Protein AF-A0A8T1W8C4-F1 (afdb_monomer_lite)

Organism: NCBI:txid109152

Structure (mmCIF, N/CA/C/O backbone):
data_AF-A0A8T1W8C4-F1
#
_entry.id   AF-A0A8T1W8C4-F1
#
loop_
_atom_site.group_PDB
_atom_site.id
_atom_site.type_symbol
_atom_site.label_atom_id
_atom_site.label_alt_id
_atom_site.label_comp_id
_atom_site.label_asym_id
_atom_site.label_entity_id
_atom_site.label_seq_id
_atom_site.pdbx_PDB_ins_code
_atom_site.Cartn_x
_atom_site.Cartn_y
_atom_site.Cartn_z
_atom_site.occupancy
_atom_site.B_iso_or_equiv
_atom_site.auth_seq_id
_atom_site.auth_comp_id
_atom_site.auth_asym_id
_atom_site.auth_atom_id
_atom_site.pdbx_PDB_model_num
ATOM 1 N N . MET A 1 1 ? -43.435 -7.271 -62.272 1.00 39.09 1 MET A N 1
ATOM 2 C CA . MET A 1 1 ? -43.249 -7.387 -63.739 1.00 39.09 1 MET A CA 1
ATOM 3 C C . MET A 1 1 ? -41.800 -7.039 -64.073 1.00 39.09 1 MET A C 1
ATOM 5 O O . MET A 1 1 ? -41.367 -6.035 -63.537 1.00 39.09 1 MET A O 1
ATOM 9 N N . LYS A 1 2 ? -41.120 -7.829 -64.932 1.00 37.88 2 LYS A N 1
ATOM 10 C CA . LYS A 1 2 ? -39.912 -7.514 -65.755 1.00 37.88 2 LYS A CA 1
ATOM 11 C C . LYS A 1 2 ? -38.722 -6.827 -65.026 1.00 37.88 2 LYS A C 1
ATOM 13 O O . LYS A 1 2 ? -38.853 -5.664 -64.684 1.00 37.88 2 LYS A O 1
ATOM 18 N N . THR A 1 3 ? -37.547 -7.394 -64.702 1.00 39.78 3 THR A N 1
ATOM 19 C CA . THR A 1 3 ? -36.587 -8.371 -65.307 1.00 39.78 3 THR A CA 1
ATOM 20 C C . THR A 1 3 ? -35.906 -7.973 -66.632 1.00 39.78 3 THR A C 1
ATOM 22 O O . THR A 1 3 ? -36.513 -8.177 -67.678 1.00 39.78 3 THR A O 1
ATOM 25 N N . VAL A 1 4 ? -34.635 -7.526 -66.554 1.00 41.47 4 VAL A N 1
ATOM 26 C CA . VAL A 1 4 ? -33.452 -7.732 -67.452 1.00 41.47 4 VAL A CA 1
ATOM 27 C C . VAL A 1 4 ? -32.207 -7.362 -66.600 1.00 41.47 4 VAL A C 1
ATOM 29 O O . VAL A 1 4 ? -32.253 -6.307 -65.978 1.00 41.47 4 VAL A O 1
ATOM 32 N N . THR A 1 5 ? -31.087 -8.086 -66.416 1.00 43.69 5 THR A N 1
ATOM 33 C CA . THR A 1 5 ? -30.617 -9.453 -66.777 1.00 43.69 5 THR A CA 1
ATOM 34 C C . THR A 1 5 ? -29.722 -9.623 -68.031 1.00 43.69 5 THR A C 1
ATOM 36 O O . THR A 1 5 ? -30.199 -10.128 -69.039 1.00 43.69 5 THR A O 1
ATOM 39 N N . THR A 1 6 ? -28.412 -9.318 -67.901 1.00 38.88 6 THR A N 1
ATOM 40 C CA . THR A 1 6 ? -27.290 -9.642 -68.838 1.00 38.88 6 THR A CA 1
ATOM 41 C C . THR A 1 6 ? -25.978 -9.755 -68.017 1.00 38.88 6 THR A C 1
ATOM 43 O O . THR A 1 6 ? -25.525 -8.746 -67.490 1.00 38.88 6 THR A O 1
ATOM 46 N N . THR A 1 7 ? -25.491 -10.938 -67.590 1.00 37.97 7 THR A N 1
ATOM 47 C CA . THR A 1 7 ? -24.549 -11.883 -68.273 1.00 37.97 7 THR A CA 1
ATOM 48 C C . THR A 1 7 ? -23.194 -11.248 -68.648 1.00 37.97 7 THR A C 1
ATOM 50 O O . THR A 1 7 ? -23.174 -10.413 -69.540 1.00 37.97 7 THR A O 1
ATOM 53 N N . GLY A 1 8 ? -22.060 -11.532 -67.977 1.00 41.59 8 GLY A N 1
ATOM 54 C CA . GLY A 1 8 ? -21.223 -12.764 -68.073 1.00 41.59 8 GLY A CA 1
ATOM 55 C C . GLY A 1 8 ? -19.995 -12.504 -68.994 1.00 41.59 8 GLY A C 1
ATOM 56 O O . GLY A 1 8 ? -20.096 -11.536 -69.742 1.00 41.59 8 GLY A O 1
ATOM 57 N N . PRO A 1 9 ? -18.860 -13.265 -69.021 1.00 47.69 9 PRO A N 1
ATOM 58 C CA . PRO A 1 9 ? -18.420 -14.503 -68.326 1.00 47.69 9 PRO A CA 1
ATOM 59 C C . PRO A 1 9 ? -17.299 -14.246 -67.268 1.00 47.69 9 PRO A C 1
ATOM 61 O O . PRO A 1 9 ? -16.742 -13.159 -67.212 1.00 47.69 9 PRO A O 1
ATOM 64 N N . ARG A 1 10 ? -16.982 -15.100 -66.278 1.00 34.94 10 ARG A N 1
ATOM 65 C CA . ARG A 1 10 ? -16.466 -16.500 -66.225 1.00 34.94 10 ARG A CA 1
ATOM 66 C C . ARG A 1 10 ? -14.985 -16.704 -66.642 1.00 34.94 10 ARG A C 1
ATOM 68 O O . ARG A 1 10 ? -14.697 -16.964 -67.798 1.00 34.94 10 ARG A O 1
ATOM 75 N N . ALA A 1 11 ? -14.120 -16.697 -65.619 1.00 44.97 11 ALA A N 1
ATOM 76 C CA . ALA A 1 11 ? -12.933 -17.535 -65.346 1.00 44.97 11 ALA A CA 1
ATOM 77 C C . ALA A 1 11 ? -12.045 -18.108 -66.477 1.00 44.97 11 ALA A C 1
ATOM 79 O O . ALA A 1 11 ? -12.503 -18.959 -67.230 1.00 44.97 11 ALA A O 1
ATOM 80 N N . THR A 1 12 ? -10.724 -17.879 -66.357 1.00 41.56 12 THR A N 1
ATOM 81 C CA . THR A 1 12 ? -9.658 -18.893 -66.566 1.00 41.56 12 THR A CA 1
ATOM 82 C C . THR A 1 12 ? -8.358 -18.510 -65.839 1.00 41.56 12 THR A C 1
ATOM 84 O O . THR A 1 12 ? -7.730 -17.515 -66.187 1.00 41.56 12 THR A O 1
ATOM 87 N N . VAL A 1 13 ? -7.900 -19.349 -64.902 1.00 48.25 13 VAL A N 1
ATOM 88 C CA . VAL A 1 13 ? -6.454 -19.580 -64.677 1.00 48.25 13 VAL A CA 1
ATOM 89 C C . VAL A 1 13 ? -6.001 -20.513 -65.810 1.00 48.25 13 VAL A C 1
ATOM 91 O O . VAL A 1 13 ? -6.792 -21.402 -66.142 1.00 48.25 13 VAL A O 1
ATOM 94 N N . PRO A 1 14 ? -4.813 -20.350 -66.432 1.00 41.69 14 PRO A N 1
ATOM 95 C CA . PRO A 1 14 ? -3.804 -21.412 -66.252 1.00 41.69 14 PRO A CA 1
ATOM 96 C C . PRO A 1 14 ? -2.310 -21.016 -66.471 1.00 41.69 14 PRO A C 1
ATOM 98 O O . PRO A 1 14 ? -1.980 -19.996 -67.059 1.00 41.69 14 PRO A O 1
ATOM 101 N N . VAL A 1 15 ? -1.426 -21.944 -66.068 1.00 38.50 15 VAL A N 1
ATOM 102 C CA . VAL A 1 15 ? -0.005 -22.165 -66.461 1.00 38.50 15 VAL A CA 1
ATOM 103 C C . VAL A 1 15 ? 1.103 -21.161 -66.050 1.00 38.50 15 VAL A C 1
ATOM 105 O O . VAL A 1 15 ? 1.373 -20.160 -66.700 1.00 38.50 15 VAL A O 1
ATOM 108 N N . LYS A 1 16 ? 1.859 -21.569 -65.017 1.00 42.25 16 LYS A N 1
ATOM 109 C CA . LYS A 1 16 ? 3.340 -21.706 -64.978 1.00 42.25 16 LYS A CA 1
ATOM 110 C C . LYS A 1 16 ? 4.172 -21.067 -66.124 1.00 42.25 16 LYS A C 1
ATOM 112 O O . LYS A 1 16 ? 4.100 -21.539 -67.255 1.00 42.25 16 LYS A O 1
ATOM 117 N N . PRO A 1 17 ? 5.174 -20.238 -65.790 1.00 42.47 17 PRO A N 1
ATOM 118 C CA . PRO A 1 17 ? 6.473 -20.247 -66.458 1.00 42.47 17 PRO A CA 1
ATOM 119 C C . PRO A 1 17 ? 7.356 -21.356 -65.861 1.00 42.47 17 PRO A C 1
ATOM 121 O O . PRO A 1 17 ? 7.348 -21.598 -64.651 1.00 42.47 17 PRO A O 1
ATOM 124 N N . GLU A 1 18 ? 8.129 -22.039 -66.698 1.00 37.16 18 GLU A N 1
ATOM 125 C CA . GLU A 1 18 ? 9.066 -23.077 -66.264 1.00 37.16 18 GLU A CA 1
ATOM 126 C C . GLU A 1 18 ? 10.204 -22.498 -65.407 1.00 37.16 18 GLU A C 1
ATOM 128 O O . GLU A 1 18 ? 10.956 -21.629 -65.850 1.00 37.16 18 GLU A O 1
ATOM 133 N N . ARG A 1 19 ? 10.416 -23.053 -64.204 1.00 36.81 19 ARG A N 1
ATOM 134 C CA . ARG A 1 19 ? 11.734 -22.975 -63.559 1.00 36.81 19 ARG A CA 1
ATOM 135 C C . ARG A 1 19 ? 12.698 -23.819 -64.388 1.00 36.81 19 ARG A C 1
ATOM 137 O O . ARG A 1 19 ? 12.720 -25.040 -64.234 1.00 36.81 19 ARG A O 1
ATOM 144 N N . LYS A 1 20 ? 13.510 -23.178 -65.231 1.00 37.38 20 LYS A N 1
ATOM 145 C CA . LYS A 1 20 ? 14.725 -23.819 -65.742 1.00 37.38 20 LYS A CA 1
ATOM 146 C C . LYS A 1 20 ? 15.621 -24.141 -64.550 1.00 37.38 20 LYS A C 1
ATOM 148 O O . LYS A 1 20 ? 15.940 -23.259 -63.755 1.00 37.38 20 LYS A O 1
ATOM 153 N N . ALA A 1 21 ? 15.975 -25.412 -64.411 1.00 40.94 21 ALA A N 1
ATOM 154 C CA . ALA A 1 21 ? 16.918 -25.854 -63.403 1.00 40.94 21 ALA A CA 1
ATOM 155 C C . ALA A 1 21 ? 18.337 -25.478 -63.849 1.00 40.94 21 ALA A C 1
ATOM 157 O O . ALA A 1 21 ? 18.945 -26.193 -64.641 1.00 40.94 21 ALA A O 1
ATOM 158 N N . SER A 1 22 ? 18.857 -24.373 -63.320 1.00 34.03 22 SER A N 1
ATOM 159 C CA . SER A 1 22 ? 20.300 -24.222 -63.145 1.00 34.03 22 SER A CA 1
ATOM 160 C C . SER A 1 22 ? 20.645 -24.836 -61.795 1.00 34.03 22 SER A C 1
ATOM 162 O O . SER A 1 22 ? 20.350 -24.255 -60.752 1.00 34.03 22 SER A O 1
ATOM 164 N N . VAL A 1 23 ? 21.211 -26.043 -61.815 1.00 43.53 23 VAL A N 1
ATOM 165 C CA . VAL A 1 23 ? 21.932 -26.581 -60.659 1.00 43.53 23 VAL A CA 1
ATOM 166 C C . VAL A 1 23 ? 23.290 -25.891 -60.655 1.00 43.53 23 VAL A C 1
ATOM 168 O O . VAL A 1 23 ? 24.222 -26.349 -61.309 1.00 43.53 23 VAL A O 1
ATOM 171 N N . GLU A 1 24 ? 23.371 -24.759 -59.962 1.00 37.94 24 GLU A N 1
ATOM 172 C CA . GLU A 1 24 ? 24.642 -24.235 -59.470 1.00 37.94 24 GLU A CA 1
ATOM 173 C C . GLU A 1 24 ? 24.771 -24.614 -57.995 1.00 37.94 24 GLU A C 1
ATOM 175 O O . GLU A 1 24 ? 23.845 -24.441 -57.198 1.00 37.94 24 GLU A O 1
ATOM 180 N N . ASP A 1 25 ? 25.907 -25.227 -57.681 1.00 48.66 25 ASP A N 1
ATOM 181 C CA . ASP A 1 25 ? 26.258 -25.762 -56.372 1.00 48.66 25 ASP A CA 1
ATOM 182 C C . ASP A 1 25 ? 26.580 -24.594 -55.428 1.00 48.66 25 ASP A C 1
ATOM 184 O O . ASP A 1 25 ? 27.676 -24.038 -55.475 1.00 48.66 25 ASP A O 1
ATOM 188 N N . ASP A 1 26 ? 25.608 -24.173 -54.611 1.00 38.91 26 ASP A N 1
ATOM 189 C CA . ASP A 1 26 ? 25.823 -23.148 -53.584 1.00 38.91 26 ASP A CA 1
ATOM 190 C C . ASP A 1 26 ? 26.098 -23.806 -52.212 1.00 38.91 26 ASP A C 1
ATOM 192 O O . ASP A 1 26 ? 25.191 -24.379 -51.592 1.00 38.91 26 ASP A O 1
ATOM 196 N N . PRO A 1 27 ? 27.341 -23.738 -51.694 1.00 46.81 27 PRO A N 1
ATOM 197 C CA . PRO A 1 27 ? 27.734 -24.428 -50.470 1.00 46.81 27 PRO A CA 1
ATOM 198 C C . PRO A 1 27 ? 27.332 -23.699 -49.169 1.00 46.81 27 PRO A C 1
ATOM 200 O O . PRO A 1 27 ? 27.886 -24.004 -48.108 1.00 46.81 27 PRO A O 1
ATOM 203 N N . GLN A 1 28 ? 26.379 -22.754 -49.179 1.00 45.94 28 GLN A N 1
ATOM 204 C CA . GLN A 1 28 ? 26.008 -21.982 -47.978 1.00 45.94 28 GLN A CA 1
ATOM 205 C C . GLN A 1 28 ? 25.015 -22.667 -47.016 1.00 45.94 28 GLN A C 1
ATOM 207 O O . GLN A 1 28 ? 24.725 -22.129 -45.943 1.00 45.94 28 GLN A O 1
ATOM 212 N N . VAL A 1 29 ? 24.566 -23.901 -47.278 1.00 44.75 29 VAL A N 1
ATOM 213 C CA . VAL A 1 29 ? 23.659 -24.662 -46.378 1.00 44.75 29 VAL A CA 1
ATOM 214 C C . VAL A 1 29 ? 24.382 -25.247 -45.138 1.00 44.75 29 VAL A C 1
ATOM 216 O O . VAL A 1 29 ? 24.101 -26.359 -44.690 1.00 44.75 29 VAL A O 1
ATOM 219 N N . ARG A 1 30 ? 25.348 -24.518 -44.557 1.00 47.44 30 ARG A N 1
ATOM 220 C CA . ARG A 1 30 ? 26.157 -24.970 -43.403 1.00 47.44 30 ARG A CA 1
ATOM 221 C C . ARG A 1 30 ? 26.331 -23.976 -42.244 1.00 47.44 30 ARG A C 1
ATOM 223 O O . ARG A 1 30 ? 27.065 -24.302 -41.315 1.00 47.44 30 ARG A O 1
ATOM 230 N N . GLN A 1 31 ? 25.645 -22.825 -42.220 1.00 47.34 31 GLN A N 1
ATOM 231 C CA . GLN A 1 31 ? 25.783 -21.853 -41.108 1.00 47.34 31 GLN A CA 1
ATOM 232 C C . GLN A 1 31 ? 24.528 -21.563 -40.259 1.00 47.34 31 GLN A C 1
ATOM 234 O O . GLN A 1 31 ? 24.631 -20.850 -39.266 1.00 47.34 31 GLN A O 1
ATOM 239 N N . TYR A 1 32 ? 23.375 -22.186 -40.522 1.00 45.41 32 TYR A N 1
ATOM 240 C CA . TYR A 1 32 ? 22.138 -21.957 -39.743 1.00 45.41 32 TYR A CA 1
ATOM 241 C C . TYR A 1 32 ? 21.913 -22.935 -38.574 1.00 45.41 32 TYR A C 1
ATOM 243 O O . TYR A 1 32 ? 20.776 -23.263 -38.242 1.00 45.41 32 TYR A O 1
ATOM 251 N N . LYS A 1 33 ? 22.985 -23.446 -37.950 1.00 43.97 33 LYS A N 1
ATOM 252 C CA . LYS A 1 33 ? 22.870 -24.369 -36.799 1.00 43.97 33 LYS A CA 1
ATOM 253 C C . LYS A 1 33 ? 23.914 -24.170 -35.692 1.00 43.97 33 LYS A C 1
ATOM 255 O O . LYS A 1 33 ? 24.222 -25.107 -34.962 1.00 43.97 33 LYS A O 1
ATOM 260 N N . LYS A 1 34 ? 24.472 -22.959 -35.579 1.00 43.84 34 LYS A N 1
ATOM 261 C CA . LYS A 1 34 ? 25.412 -22.573 -34.510 1.00 43.84 34 LYS A CA 1
ATOM 262 C C . LYS A 1 34 ? 25.368 -21.058 -34.274 1.00 43.84 34 LYS A C 1
ATOM 264 O O . LYS A 1 34 ? 26.291 -20.342 -34.653 1.00 43.84 34 LYS A O 1
ATOM 269 N N . THR A 1 35 ? 24.257 -20.548 -33.736 1.00 46.69 35 THR A N 1
ATOM 270 C CA . THR A 1 35 ? 24.034 -19.087 -33.660 1.00 46.69 35 THR A CA 1
ATOM 271 C C . THR A 1 35 ? 23.267 -18.608 -32.423 1.00 46.69 35 THR A C 1
ATOM 273 O O . THR A 1 35 ? 22.734 -17.500 -32.442 1.00 46.69 35 THR A O 1
ATOM 276 N N . GLU A 1 36 ? 23.265 -19.387 -31.338 1.00 47.06 36 GLU A N 1
ATOM 277 C CA . GLU A 1 36 ? 22.844 -18.896 -30.014 1.00 47.06 36 GLU A CA 1
ATOM 278 C C . GLU A 1 36 ? 24.070 -18.751 -29.093 1.00 47.06 36 GLU A C 1
ATOM 280 O O . GLU A 1 36 ? 24.484 -17.616 -28.860 1.00 47.06 36 GLU A O 1
ATOM 285 N N . ASP A 1 37 ? 24.789 -19.832 -28.753 1.00 44.25 37 ASP A N 1
ATOM 286 C CA . ASP A 1 37 ? 25.989 -19.759 -27.883 1.00 44.25 37 ASP A CA 1
ATOM 287 C C . ASP A 1 37 ? 27.117 -18.838 -28.400 1.00 44.25 37 ASP A C 1
ATOM 289 O O . ASP A 1 37 ? 27.846 -18.216 -27.632 1.00 44.25 37 ASP A O 1
ATOM 293 N N . ALA A 1 38 ? 27.277 -18.707 -29.721 1.00 46.75 38 ALA A N 1
ATOM 294 C CA . ALA A 1 38 ? 28.383 -17.944 -30.313 1.00 46.75 38 ALA A CA 1
ATOM 295 C C . ALA A 1 38 ? 28.211 -16.409 -30.239 1.00 46.75 38 ALA A C 1
ATOM 297 O O . ALA A 1 38 ? 29.120 -15.669 -30.625 1.00 46.75 38 ALA A O 1
ATOM 298 N N . ARG A 1 39 ? 27.047 -15.903 -29.802 1.00 51.97 39 ARG A N 1
ATOM 299 C CA . ARG A 1 39 ? 26.759 -14.456 -29.783 1.00 51.97 39 ARG A CA 1
ATOM 300 C C . ARG A 1 39 ? 27.185 -13.753 -28.497 1.00 51.97 39 ARG A C 1
ATOM 302 O O . ARG A 1 39 ? 27.443 -12.552 -28.547 1.00 51.97 39 ARG A O 1
ATOM 309 N N . GLU A 1 40 ? 27.314 -14.470 -27.384 1.00 50.81 40 GLU A N 1
ATOM 310 C CA . GLU A 1 40 ? 27.723 -13.876 -26.104 1.00 50.81 40 GLU A CA 1
ATOM 311 C C . GLU A 1 40 ? 29.230 -13.570 -26.061 1.00 50.81 40 GLU A C 1
ATOM 313 O O . GLU A 1 40 ? 29.651 -12.514 -25.575 1.00 50.81 40 GLU A O 1
ATOM 318 N N . GLU A 1 41 ? 30.054 -14.438 -26.655 1.00 52.69 41 GLU A N 1
ATOM 319 C CA . GLU A 1 41 ? 31.509 -14.248 -26.733 1.00 52.69 41 GLU A CA 1
ATOM 320 C C . GLU A 1 41 ? 31.917 -13.129 -27.708 1.00 52.69 41 GLU A C 1
ATOM 322 O O . GLU A 1 41 ? 32.903 -12.426 -27.469 1.00 52.69 41 GLU A O 1
ATOM 327 N N . ALA A 1 42 ? 31.130 -12.905 -28.767 1.00 59.16 42 ALA A N 1
ATOM 328 C CA . ALA A 1 42 ? 31.411 -11.921 -29.817 1.00 59.16 42 ALA A CA 1
ATOM 329 C C . ALA A 1 42 ? 31.217 -10.450 -29.387 1.00 59.16 42 ALA A C 1
ATOM 331 O O . ALA A 1 42 ? 31.616 -9.530 -30.106 1.00 59.16 42 ALA A O 1
ATOM 332 N N . MET A 1 43 ? 30.603 -10.188 -28.230 1.00 64.06 43 MET A N 1
ATOM 333 C CA . MET A 1 43 ? 30.346 -8.823 -27.766 1.00 64.06 43 MET A CA 1
ATOM 334 C C . MET A 1 43 ? 31.545 -8.232 -27.019 1.00 64.06 43 MET A C 1
ATOM 336 O O . MET A 1 43 ? 32.110 -8.847 -26.110 1.00 64.06 43 MET A O 1
ATOM 340 N N . SER A 1 44 ? 31.910 -6.985 -27.337 1.00 80.69 44 SER A N 1
ATOM 341 C CA . SER A 1 44 ? 32.992 -6.297 -26.621 1.00 80.69 44 SER A CA 1
ATOM 342 C C . SER A 1 44 ? 32.667 -6.155 -25.121 1.00 80.69 44 SER A C 1
ATOM 344 O O . SER A 1 44 ? 31.492 -6.007 -24.763 1.00 80.69 44 SER A O 1
ATOM 346 N N . PRO A 1 45 ? 33.666 -6.144 -24.214 1.00 81.00 45 PRO A N 1
ATOM 347 C CA . PRO A 1 45 ? 33.418 -6.062 -22.769 1.00 81.00 45 PRO A CA 1
ATOM 348 C C . PRO A 1 45 ? 32.570 -4.849 -22.351 1.00 81.00 45 PRO A C 1
ATOM 350 O O . PRO A 1 45 ? 31.776 -4.922 -21.414 1.00 81.00 45 PRO A O 1
ATOM 353 N N . ARG A 1 46 ? 32.685 -3.733 -23.089 1.00 81.38 46 ARG A N 1
ATOM 354 C CA . ARG A 1 46 ? 31.880 -2.522 -22.877 1.00 81.38 46 ARG A CA 1
ATOM 355 C C . ARG A 1 46 ? 30.417 -2.704 -23.293 1.00 81.38 46 ARG A C 1
ATOM 357 O O . ARG A 1 46 ? 29.547 -2.129 -22.648 1.00 81.38 46 ARG A O 1
ATOM 364 N N . VAL A 1 47 ? 30.138 -3.483 -24.340 1.00 82.00 47 VAL A N 1
ATOM 365 C CA . VAL A 1 47 ? 28.765 -3.828 -24.748 1.00 82.00 47 VAL A CA 1
ATOM 366 C C . VAL A 1 47 ? 28.149 -4.806 -23.749 1.00 82.00 47 VAL A C 1
ATOM 368 O O . VAL A 1 47 ? 27.058 -4.527 -23.265 1.00 82.00 47 VAL A O 1
ATOM 371 N N . ARG A 1 48 ? 28.878 -5.855 -23.337 1.00 84.00 48 ARG A N 1
ATOM 372 C CA . ARG A 1 48 ? 28.426 -6.794 -22.290 1.00 84.00 48 ARG A CA 1
ATOM 373 C C . ARG A 1 48 ? 28.060 -6.085 -20.985 1.00 84.00 48 ARG A C 1
ATOM 375 O O . ARG A 1 48 ? 26.951 -6.265 -20.498 1.00 84.00 48 ARG A O 1
ATOM 382 N N . ARG A 1 49 ? 28.922 -5.197 -20.468 1.00 84.31 49 ARG A N 1
ATOM 383 C CA . ARG A 1 49 ? 28.597 -4.407 -19.263 1.00 84.31 49 ARG A CA 1
ATOM 384 C C . ARG A 1 49 ? 27.362 -3.521 -19.465 1.00 84.31 49 ARG A C 1
ATOM 386 O O . ARG A 1 49 ? 26.513 -3.466 -18.591 1.00 84.31 49 ARG A O 1
ATOM 393 N N . ARG A 1 50 ? 27.216 -2.852 -20.617 1.00 86.44 50 ARG A N 1
ATOM 394 C CA . ARG A 1 50 ? 26.019 -2.033 -20.897 1.00 86.44 50 ARG A CA 1
ATOM 395 C C . ARG A 1 50 ? 24.735 -2.864 -20.963 1.00 86.44 50 ARG A C 1
ATOM 397 O O . ARG A 1 50 ? 23.707 -2.364 -20.527 1.00 86.44 50 ARG A O 1
ATOM 404 N N . LEU A 1 51 ? 24.797 -4.089 -21.486 1.00 82.62 51 LEU A N 1
ATOM 405 C CA . LEU A 1 51 ? 23.658 -5.008 -21.522 1.00 82.62 51 LEU A CA 1
ATOM 406 C C . LEU A 1 51 ? 23.304 -5.533 -20.124 1.00 82.62 51 LEU A C 1
ATOM 408 O O . LEU A 1 51 ? 22.133 -5.469 -19.779 1.00 82.62 51 LEU A O 1
ATOM 412 N N . SER A 1 52 ? 24.287 -5.925 -19.300 1.00 83.31 52 SER A N 1
ATOM 413 C CA . SER A 1 52 ? 24.063 -6.301 -17.888 1.00 83.31 52 SER A CA 1
ATOM 414 C C . SER A 1 52 ? 23.351 -5.182 -17.129 1.00 83.31 52 SER A C 1
ATOM 416 O O . SER A 1 52 ? 22.239 -5.367 -16.647 1.00 83.31 52 SER A O 1
ATOM 418 N N . ASN A 1 53 ? 23.911 -3.966 -17.158 1.00 83.62 53 ASN A N 1
ATOM 419 C CA . ASN A 1 53 ? 23.310 -2.802 -16.509 1.00 83.62 53 ASN A CA 1
ATOM 420 C C . ASN A 1 53 ? 21.889 -2.501 -17.033 1.00 83.62 53 ASN A C 1
ATOM 422 O O . ASN A 1 53 ? 21.027 -2.075 -16.266 1.00 83.62 53 ASN A O 1
ATOM 426 N N . ALA A 1 54 ? 21.630 -2.691 -18.332 1.00 80.00 54 ALA A N 1
ATOM 427 C CA . ALA A 1 54 ? 20.304 -2.492 -18.918 1.00 80.00 54 ALA A CA 1
ATOM 428 C C . ALA A 1 54 ? 19.311 -3.588 -18.495 1.00 80.00 54 ALA A C 1
ATOM 430 O O . ALA A 1 54 ? 18.154 -3.278 -18.234 1.00 80.00 54 ALA A O 1
ATOM 431 N N . GLN A 1 55 ? 19.759 -4.839 -18.379 1.00 82.94 55 GLN A N 1
ATOM 432 C CA . GLN A 1 55 ? 18.969 -5.976 -17.906 1.00 82.94 55 GLN A CA 1
ATOM 433 C C . GLN A 1 55 ? 18.638 -5.856 -16.412 1.00 82.94 55 GLN A C 1
ATOM 435 O O . GLN A 1 55 ? 17.492 -6.064 -16.023 1.00 82.94 55 GLN A O 1
ATOM 440 N N . GLU A 1 56 ? 19.600 -5.445 -15.585 1.00 79.88 56 GLU A N 1
ATOM 441 C CA . GLU A 1 56 ? 19.395 -5.109 -14.170 1.00 79.88 56 GLU A CA 1
ATOM 442 C C . GLU A 1 56 ? 18.365 -3.974 -14.031 1.00 79.88 56 GLU A C 1
ATOM 444 O O . GLU A 1 56 ? 17.383 -4.103 -13.300 1.00 79.88 56 GLU A O 1
ATOM 449 N N . SER A 1 57 ? 18.525 -2.900 -14.814 1.00 71.75 57 SER A N 1
ATOM 450 C CA . SER A 1 57 ? 17.590 -1.763 -14.830 1.00 71.75 57 SER A CA 1
ATOM 451 C C . SER A 1 57 ? 16.181 -2.170 -15.279 1.00 71.75 57 SER A C 1
ATOM 453 O O . SER A 1 57 ? 15.196 -1.759 -14.669 1.00 71.75 57 SER A O 1
ATOM 455 N N . ALA A 1 58 ? 16.076 -3.003 -16.319 1.00 71.19 58 ALA A N 1
ATOM 456 C CA . ALA A 1 58 ? 14.809 -3.538 -16.809 1.00 71.19 58 ALA A CA 1
ATOM 457 C C . ALA A 1 58 ? 14.139 -4.459 -15.781 1.00 71.19 58 ALA A C 1
ATOM 459 O O . ALA A 1 58 ? 12.926 -4.396 -15.623 1.00 71.19 58 ALA A O 1
ATOM 460 N N . THR A 1 59 ? 14.912 -5.261 -15.043 1.00 74.94 59 THR A N 1
ATOM 461 C CA . THR A 1 59 ? 14.395 -6.142 -13.982 1.00 74.94 59 THR A CA 1
ATOM 462 C C . THR A 1 59 ? 13.765 -5.328 -12.850 1.00 74.94 59 THR A C 1
ATOM 464 O O . THR A 1 59 ? 12.652 -5.625 -12.423 1.00 74.94 59 THR A O 1
ATOM 467 N N . ILE A 1 60 ? 14.438 -4.257 -12.408 1.00 69.06 60 ILE A N 1
ATOM 468 C CA . ILE A 1 60 ? 13.920 -3.342 -11.378 1.00 69.06 60 ILE A CA 1
ATOM 469 C C . ILE A 1 60 ? 12.656 -2.628 -11.876 1.00 69.06 60 ILE A C 1
ATOM 471 O O . ILE A 1 60 ? 11.655 -2.583 -11.165 1.00 69.06 60 ILE A O 1
ATOM 475 N N . PHE A 1 61 ? 12.679 -2.095 -13.102 1.00 60.72 61 PHE A N 1
ATOM 476 C CA . PHE A 1 61 ? 11.534 -1.386 -13.675 1.00 60.72 61 PHE A CA 1
ATOM 477 C C . PHE A 1 61 ? 10.320 -2.307 -13.869 1.00 60.72 61 PHE A C 1
ATOM 479 O O . PHE A 1 61 ? 9.212 -1.939 -13.489 1.00 60.72 61 PHE A O 1
ATOM 486 N N . ASN A 1 62 ? 10.530 -3.523 -14.383 1.00 63.78 62 ASN A N 1
ATOM 487 C CA . ASN A 1 62 ? 9.469 -4.508 -14.574 1.00 63.78 62 ASN A CA 1
ATOM 488 C C . ASN A 1 62 ? 8.828 -4.903 -13.237 1.00 63.78 62 ASN A C 1
ATOM 490 O O . ASN A 1 62 ? 7.610 -4.867 -13.122 1.00 63.78 62 ASN A O 1
ATOM 494 N N . PHE A 1 63 ? 9.632 -5.164 -12.199 1.00 63.19 63 PHE A N 1
ATOM 495 C CA . PHE A 1 63 ? 9.122 -5.476 -10.860 1.00 63.19 63 PHE A CA 1
ATOM 496 C C . PHE A 1 63 ? 8.268 -4.346 -10.260 1.00 63.19 63 PHE A C 1
ATOM 498 O O . PHE A 1 63 ? 7.274 -4.622 -9.595 1.00 63.19 63 PHE A O 1
ATOM 505 N N . VAL A 1 64 ? 8.618 -3.076 -10.499 1.00 62.41 64 VAL A N 1
ATOM 506 C CA . VAL A 1 64 ? 7.801 -1.934 -10.049 1.00 62.41 64 VAL A CA 1
ATOM 507 C C . VAL A 1 64 ? 6.517 -1.810 -10.878 1.00 62.41 64 VAL A C 1
ATOM 509 O O . VAL A 1 64 ? 5.451 -1.613 -10.301 1.00 62.41 64 VAL A O 1
ATOM 512 N N . CYS A 1 65 ? 6.581 -1.977 -12.202 1.00 60.22 65 CYS A N 1
ATOM 513 C CA . CYS A 1 65 ? 5.399 -1.955 -13.073 1.00 60.22 65 CYS A CA 1
ATOM 514 C C . CYS A 1 65 ? 4.439 -3.139 -12.858 1.00 60.22 65 CYS A C 1
ATOM 516 O O . CYS A 1 65 ? 3.253 -3.005 -13.146 1.00 60.22 65 CYS A O 1
ATOM 518 N N . GLU A 1 66 ? 4.930 -4.275 -12.361 1.00 75.38 66 GLU A N 1
ATOM 519 C CA . GLU A 1 66 ? 4.124 -5.449 -12.000 1.00 75.38 66 GLU A CA 1
ATOM 520 C C . GLU A 1 66 ? 3.504 -5.359 -10.594 1.00 75.38 66 GLU A C 1
ATOM 522 O O . GLU A 1 66 ? 2.594 -6.131 -10.287 1.00 75.38 66 GLU A O 1
ATOM 527 N N . GLN A 1 67 ? 3.946 -4.430 -9.735 1.00 81.12 67 GLN A N 1
ATOM 528 C CA . GLN A 1 67 ? 3.259 -4.171 -8.465 1.00 81.12 67 GLN A CA 1
ATOM 529 C C . GLN A 1 67 ? 1.926 -3.463 -8.705 1.00 81.12 67 GLN A C 1
ATOM 531 O O . GLN A 1 67 ? 1.861 -2.469 -9.429 1.00 81.12 67 GLN A O 1
ATOM 536 N N . GLY A 1 68 ? 0.871 -3.954 -8.054 1.00 91.00 68 GLY A N 1
ATOM 537 C CA . GLY A 1 68 ? -0.437 -3.319 -8.088 1.00 91.00 68 GLY A CA 1
ATOM 538 C C . GLY A 1 68 ? -0.462 -1.964 -7.374 1.00 91.00 68 GLY A C 1
ATOM 539 O O . GLY A 1 68 ? 0.410 -1.621 -6.569 1.00 91.00 68 GLY A O 1
ATOM 540 N N . GLU A 1 69 ? -1.489 -1.177 -7.701 1.00 94.50 69 GLU A N 1
ATOM 541 C CA . GLU A 1 69 ? -1.670 0.205 -7.235 1.00 94.50 69 GLU A CA 1
ATOM 542 C C . GLU A 1 69 ? -1.670 0.303 -5.698 1.00 94.50 69 GLU A C 1
ATOM 544 O O . GLU A 1 69 ? -1.126 1.248 -5.123 1.00 94.50 69 GLU A O 1
ATOM 549 N N . VAL A 1 70 ? -2.238 -0.702 -5.022 1.00 95.62 70 VAL A N 1
ATOM 550 C CA . VAL A 1 70 ? -2.344 -0.744 -3.559 1.00 95.62 70 VAL A CA 1
ATOM 551 C C . VAL A 1 70 ? -0.993 -1.049 -2.922 1.00 95.62 70 VAL A C 1
ATOM 553 O O . VAL A 1 70 ? -0.625 -0.365 -1.967 1.00 95.62 70 VAL A O 1
ATOM 556 N N . ILE A 1 71 ? -0.218 -2.003 -3.451 1.00 95.75 71 ILE A N 1
ATOM 557 C CA . ILE A 1 71 ? 1.152 -2.251 -2.970 1.00 95.75 71 ILE A CA 1
ATOM 558 C C . ILE A 1 71 ? 2.010 -0.993 -3.145 1.00 95.75 71 ILE A C 1
ATOM 560 O O . ILE A 1 71 ? 2.624 -0.548 -2.175 1.00 95.75 71 ILE A O 1
ATOM 564 N N . GLN A 1 72 ? 2.006 -0.379 -4.335 1.00 94.50 72 GLN A N 1
ATOM 565 C CA . GLN A 1 72 ? 2.791 0.830 -4.609 1.00 94.50 72 GLN A CA 1
ATOM 566 C C . GLN A 1 72 ? 2.445 1.973 -3.640 1.00 94.50 72 GLN A C 1
ATOM 568 O O . GLN A 1 72 ? 3.343 2.598 -3.071 1.00 94.50 72 GLN A O 1
ATOM 573 N N . TRP A 1 73 ? 1.153 2.226 -3.405 1.00 95.75 73 TRP A N 1
ATOM 574 C CA . TRP A 1 73 ? 0.697 3.273 -2.486 1.00 95.75 73 TRP A CA 1
ATOM 575 C C . TRP A 1 73 ? 1.043 2.976 -1.023 1.00 95.75 73 TRP A C 1
ATOM 577 O O . TRP A 1 73 ? 1.474 3.875 -0.299 1.00 95.75 73 TRP A O 1
ATOM 587 N N . MET A 1 74 ? 0.922 1.717 -0.591 1.00 96.19 74 MET A N 1
ATOM 588 C CA . MET A 1 74 ? 1.323 1.293 0.753 1.00 96.19 74 MET A CA 1
ATOM 589 C C . MET A 1 74 ? 2.825 1.486 0.973 1.00 96.19 74 MET A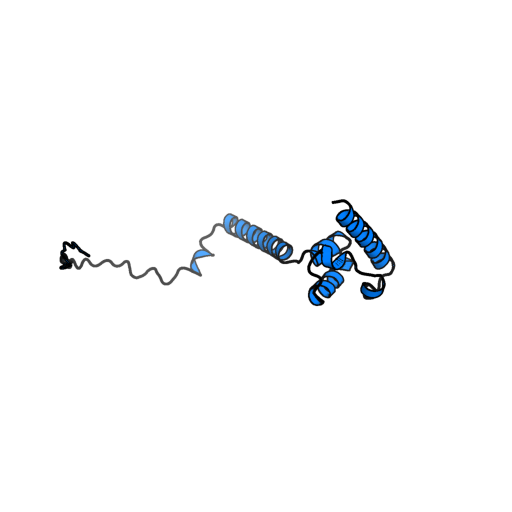 C 1
ATOM 591 O O . MET A 1 74 ? 3.216 2.121 1.952 1.00 96.19 74 MET A O 1
ATOM 595 N N . THR A 1 75 ? 3.665 1.026 0.040 1.00 94.81 75 THR A N 1
ATOM 596 C CA . THR A 1 75 ? 5.122 1.219 0.093 1.00 94.81 75 THR A CA 1
ATOM 597 C C . THR A 1 75 ? 5.505 2.703 0.071 1.00 94.81 75 THR A C 1
ATOM 599 O O . THR A 1 75 ? 6.429 3.094 0.785 1.00 94.81 75 THR A O 1
ATOM 602 N N . ALA A 1 76 ? 4.784 3.539 -0.687 1.00 94.12 76 ALA A N 1
ATOM 603 C CA . ALA A 1 76 ? 4.988 4.989 -0.717 1.00 94.12 76 ALA A CA 1
ATOM 604 C C . ALA A 1 76 ? 4.571 5.695 0.588 1.00 94.12 76 ALA A C 1
ATOM 606 O O . ALA A 1 76 ? 5.173 6.707 0.944 1.00 94.12 76 ALA A O 1
ATOM 607 N N . CYS A 1 77 ? 3.578 5.170 1.317 1.00 94.00 77 CYS A N 1
ATOM 608 C CA . CYS A 1 77 ? 3.230 5.655 2.655 1.00 94.00 77 CYS A CA 1
ATOM 609 C C . CYS A 1 77 ? 4.292 5.255 3.688 1.00 94.00 77 CYS A C 1
ATOM 611 O O . CYS A 1 77 ? 4.766 6.103 4.443 1.00 94.00 77 CYS A O 1
ATOM 613 N N . HIS A 1 78 ? 4.660 3.970 3.731 1.00 95.69 78 HIS A N 1
ATOM 614 C CA . HIS A 1 78 ? 5.743 3.454 4.567 1.00 95.69 78 HIS A CA 1
ATOM 615 C C . HIS A 1 78 ? 6.175 2.053 4.093 1.00 95.69 78 HIS A C 1
ATOM 617 O O . HIS A 1 78 ? 5.313 1.194 3.896 1.00 95.69 78 HIS A O 1
ATOM 623 N N . PRO A 1 79 ? 7.481 1.729 4.002 1.00 94.19 79 PRO A N 1
ATOM 624 C CA . PRO A 1 79 ? 7.932 0.415 3.530 1.00 94.19 79 PRO A CA 1
ATOM 625 C C . PRO A 1 79 ? 7.393 -0.756 4.369 1.00 94.19 79 PRO A C 1
ATOM 627 O O . PRO A 1 79 ? 7.129 -1.825 3.820 1.00 94.19 79 PRO A O 1
ATOM 630 N N . GLY A 1 80 ? 7.148 -0.551 5.669 1.00 95.00 80 GLY A N 1
ATOM 631 C CA . GLY A 1 80 ? 6.534 -1.553 6.553 1.00 95.00 80 GLY A CA 1
ATOM 632 C C . GLY A 1 80 ? 5.090 -1.946 6.198 1.00 95.00 80 GLY A C 1
ATOM 633 O O . GLY A 1 80 ? 4.636 -2.997 6.634 1.00 95.00 80 GLY A O 1
ATOM 634 N N . LEU A 1 81 ? 4.376 -1.161 5.38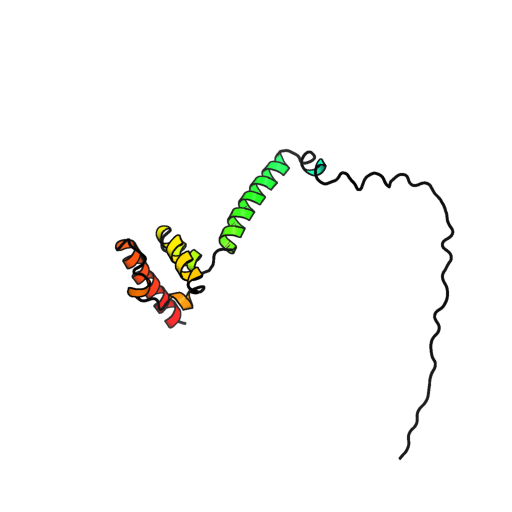1 1.00 95.62 81 LEU A N 1
ATOM 635 C CA . LEU A 1 81 ? 3.025 -1.493 4.903 1.00 95.62 81 LEU A CA 1
ATOM 636 C C . LEU A 1 81 ? 3.024 -2.381 3.645 1.00 95.62 81 LEU A C 1
ATOM 638 O O . LEU A 1 81 ? 1.962 -2.819 3.211 1.00 95.62 81 LEU A O 1
ATOM 642 N N . THR A 1 82 ? 4.188 -2.673 3.053 1.00 94.81 82 THR A N 1
ATOM 643 C CA . THR A 1 82 ? 4.286 -3.392 1.766 1.00 94.81 82 THR A CA 1
ATOM 644 C C . THR A 1 82 ? 3.656 -4.791 1.811 1.00 94.81 82 THR A C 1
ATOM 646 O O . THR A 1 82 ? 2.934 -5.165 0.887 1.00 94.81 82 THR A O 1
ATOM 649 N N . GLU A 1 83 ? 3.876 -5.564 2.882 1.00 94.81 83 GLU A N 1
ATOM 650 C CA . GLU A 1 83 ? 3.245 -6.888 3.025 1.00 94.81 83 GLU A CA 1
ATOM 651 C C . GLU A 1 83 ? 1.733 -6.781 3.256 1.00 94.81 83 GLU A C 1
ATOM 653 O O . GLU A 1 83 ? 0.972 -7.517 2.632 1.00 94.81 83 GLU A O 1
ATOM 658 N N . PHE A 1 84 ? 1.279 -5.795 4.037 1.00 96.25 84 PHE A N 1
ATOM 659 C CA . PHE A 1 84 ? -0.150 -5.530 4.220 1.00 96.25 84 PHE A CA 1
ATOM 660 C C . PHE A 1 84 ? -0.834 -5.134 2.896 1.00 96.25 84 PHE A C 1
ATOM 662 O O . PHE A 1 84 ? -1.935 -5.596 2.600 1.00 96.25 84 PHE A O 1
ATOM 669 N N . GLY A 1 85 ? -0.156 -4.369 2.032 1.00 95.31 85 GLY A N 1
ATOM 670 C CA . GLY A 1 85 ? -0.611 -4.102 0.663 1.00 95.31 85 GLY A CA 1
ATOM 671 C C . GLY A 1 85 ? -0.772 -5.377 -0.175 1.00 95.31 85 GLY A C 1
ATOM 672 O O . GLY A 1 85 ? -1.765 -5.531 -0.885 1.00 95.31 85 GLY A O 1
ATOM 673 N N . ARG A 1 86 ? 0.147 -6.344 -0.038 1.00 95.12 86 ARG A N 1
ATOM 674 C CA . ARG A 1 86 ? 0.037 -7.661 -0.695 1.00 95.12 86 ARG A CA 1
ATOM 675 C C . ARG A 1 86 ? -1.096 -8.510 -0.117 1.00 95.12 86 ARG A C 1
ATOM 677 O O . ARG A 1 86 ? -1.736 -9.245 -0.869 1.00 95.12 86 ARG A O 1
ATOM 684 N N . ASP A 1 87 ? -1.347 -8.435 1.191 1.00 9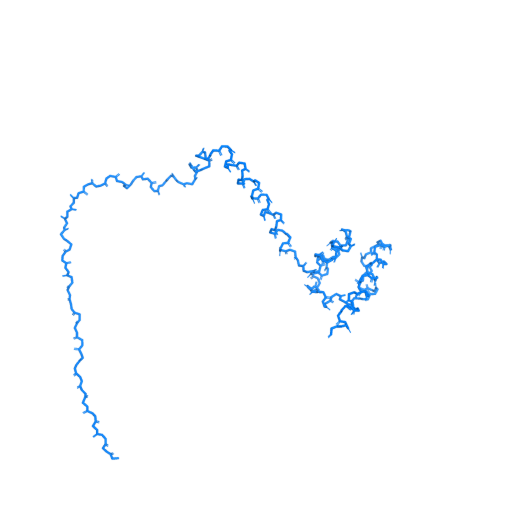5.81 87 ASP A N 1
ATOM 685 C CA . ASP A 1 87 ? -2.496 -9.089 1.832 1.00 95.81 87 ASP A CA 1
ATOM 686 C C . ASP A 1 87 ? -3.819 -8.525 1.300 1.00 95.81 87 ASP A C 1
ATOM 688 O O . ASP A 1 87 ? -4.716 -9.288 0.939 1.00 95.81 87 ASP A O 1
ATOM 692 N N . LEU A 1 88 ? -3.923 -7.199 1.182 1.00 95.62 88 LEU A N 1
ATOM 693 C CA . LEU A 1 88 ? -5.080 -6.513 0.610 1.00 95.62 88 LEU A CA 1
ATOM 694 C C . LEU A 1 88 ? -5.325 -6.901 -0.856 1.00 95.62 88 LEU A C 1
ATOM 696 O O . LEU A 1 88 ? -6.447 -7.280 -1.200 1.00 95.62 88 LEU A O 1
ATOM 700 N N . GLU A 1 89 ? -4.297 -6.912 -1.708 1.00 94.69 89 GLU A N 1
ATOM 701 C CA . GLU A 1 89 ? -4.451 -7.332 -3.110 1.00 94.69 89 GLU A CA 1
ATOM 702 C C . GLU A 1 89 ? -4.856 -8.808 -3.246 1.00 94.69 89 GLU A C 1
ATOM 704 O O . GLU A 1 89 ? -5.677 -9.147 -4.108 1.00 94.69 89 GLU A O 1
ATOM 709 N N . ARG A 1 90 ? -4.366 -9.683 -2.351 1.00 94.44 90 ARG A N 1
ATOM 710 C CA . ARG A 1 90 ? -4.817 -11.083 -2.239 1.00 94.44 90 ARG A CA 1
ATOM 711 C C . ARG A 1 90 ? -6.270 -11.206 -1.765 1.00 94.44 90 ARG A C 1
ATOM 713 O O . ARG A 1 90 ? -6.960 -12.119 -2.211 1.00 94.44 90 ARG A O 1
ATOM 720 N N . ARG A 1 91 ? -6.756 -10.281 -0.929 1.00 94.25 91 ARG A N 1
ATOM 721 C CA . ARG A 1 91 ? -8.175 -10.157 -0.525 1.00 94.25 91 ARG A CA 1
ATOM 722 C C . ARG A 1 91 ? -9.061 -9.500 -1.600 1.00 94.25 91 ARG A C 1
ATOM 724 O O . ARG A 1 91 ? -10.277 -9.496 -1.447 1.00 94.25 91 ARG A O 1
ATOM 731 N N . GLY A 1 92 ? -8.481 -8.995 -2.694 1.00 94.12 92 GLY A N 1
ATOM 732 C CA . GLY A 1 92 ? -9.196 -8.406 -3.835 1.00 94.12 92 GLY A CA 1
ATOM 733 C C . GLY A 1 92 ? -9.162 -6.875 -3.911 1.00 94.12 92 GLY A C 1
ATOM 734 O O . GLY A 1 92 ? -9.627 -6.311 -4.902 1.00 94.12 92 GLY A O 1
ATOM 735 N N . TYR A 1 93 ? -8.569 -6.197 -2.927 1.00 95.56 93 TYR A N 1
ATOM 736 C CA . TYR A 1 93 ? -8.389 -4.746 -2.933 1.00 95.56 93 TYR A CA 1
ATOM 737 C C . TYR A 1 93 ? -7.225 -4.367 -3.852 1.00 95.56 93 TYR A C 1
ATOM 739 O O . TYR A 1 93 ? -6.072 -4.349 -3.434 1.00 95.56 93 TYR A O 1
ATOM 747 N N . ARG A 1 94 ? -7.523 -4.119 -5.131 1.00 93.69 94 ARG A N 1
ATOM 748 C CA . ARG A 1 94 ? -6.515 -3.858 -6.179 1.00 93.69 94 ARG A CA 1
ATOM 749 C C . ARG A 1 94 ? -6.406 -2.400 -6.616 1.00 93.69 94 ARG A C 1
ATOM 751 O O . ARG A 1 94 ? -5.606 -2.109 -7.496 1.00 93.69 94 ARG A O 1
ATOM 758 N N . THR A 1 95 ? -7.225 -1.511 -6.052 1.00 95.06 95 THR A N 1
ATOM 759 C CA . THR A 1 95 ? -7.247 -0.088 -6.432 1.00 95.06 95 THR A CA 1
ATOM 760 C C . THR A 1 95 ? -7.323 0.853 -5.235 1.00 95.06 95 THR A C 1
ATOM 762 O O . THR A 1 95 ? -7.854 0.482 -4.182 1.00 95.06 95 THR A O 1
ATOM 765 N N . LEU A 1 96 ? -6.893 2.105 -5.407 1.00 95.62 96 LEU A N 1
ATOM 766 C CA . LEU A 1 96 ? -7.031 3.151 -4.386 1.00 95.62 96 LEU A CA 1
ATOM 767 C C . LEU A 1 96 ? -8.484 3.361 -3.951 1.00 95.62 96 LEU A C 1
ATOM 769 O O . LEU A 1 96 ? -8.761 3.472 -2.757 1.00 95.62 96 LEU A O 1
ATOM 773 N N . SER A 1 97 ? -9.432 3.331 -4.890 1.00 94.00 97 SER A N 1
ATOM 774 C CA . SER A 1 97 ? -10.861 3.436 -4.574 1.00 94.00 97 SER A CA 1
ATOM 775 C C . SER A 1 97 ? -11.363 2.261 -3.730 1.00 94.00 97 SER A C 1
ATOM 777 O O . SER A 1 97 ? -12.247 2.451 -2.899 1.00 94.00 97 SER A O 1
ATOM 779 N N . SER A 1 98 ? -10.786 1.062 -3.895 1.00 94.31 98 SER A N 1
ATOM 780 C CA . SER A 1 98 ? -11.139 -0.102 -3.072 1.00 94.31 98 SER A CA 1
ATOM 781 C C . SER A 1 98 ? -10.614 -0.008 -1.635 1.00 94.31 98 SER A C 1
ATOM 783 O O . SER A 1 98 ? -11.291 -0.482 -0.727 1.00 94.31 98 SER A O 1
ATOM 785 N N . ILE A 1 99 ? -9.460 0.636 -1.406 1.00 96.12 99 ILE A N 1
ATOM 786 C CA . ILE A 1 99 ? -8.885 0.790 -0.056 1.00 96.12 99 ILE A CA 1
ATOM 787 C C . ILE A 1 99 ? -9.316 2.074 0.665 1.00 96.12 99 ILE A C 1
ATOM 789 O O . ILE A 1 99 ? -9.213 2.149 1.887 1.00 96.12 99 ILE A O 1
ATOM 793 N N . ALA A 1 100 ? -9.830 3.081 -0.049 1.00 94.12 100 ALA A N 1
ATOM 794 C CA . ALA A 1 100 ? -10.225 4.362 0.544 1.00 94.12 100 ALA A CA 1
ATOM 795 C C . ALA A 1 100 ? -11.238 4.210 1.697 1.00 94.12 100 ALA A C 1
ATOM 797 O O . ALA A 1 100 ? -11.234 5.005 2.636 1.00 94.12 100 ALA A O 1
ATOM 798 N N . PHE A 1 101 ? -12.081 3.177 1.664 1.00 89.75 101 PHE A N 1
ATOM 799 C CA . PHE A 1 101 ? -13.130 2.934 2.658 1.00 89.75 101 PHE A CA 1
ATOM 800 C C . PHE A 1 101 ? -12.765 1.901 3.734 1.00 89.75 101 PHE A C 1
ATOM 802 O O . PHE A 1 101 ? -13.637 1.551 4.523 1.00 89.75 101 PHE A O 1
ATOM 809 N N . LEU A 1 102 ? -11.505 1.446 3.804 1.00 94.94 102 LEU A N 1
ATOM 810 C CA . LEU A 1 102 ? -11.064 0.572 4.896 1.00 94.94 102 LEU A CA 1
ATOM 811 C C . LEU A 1 102 ? -11.257 1.265 6.254 1.00 94.94 102 LEU A C 1
ATOM 813 O O . LEU A 1 102 ? -10.965 2.460 6.425 1.00 94.94 102 LEU A O 1
ATOM 817 N N . THR A 1 103 ? -11.763 0.479 7.196 1.00 92.62 103 THR A N 1
ATOM 818 C CA . THR A 1 103 ? -12.030 0.847 8.587 1.00 92.62 103 THR A CA 1
ATOM 819 C C . THR A 1 103 ? -10.845 0.492 9.490 1.00 92.62 103 THR A C 1
ATOM 821 O O . THR A 1 103 ? -9.851 -0.077 9.038 1.00 92.62 103 THR A O 1
ATOM 824 N N . GLU A 1 104 ? -10.942 0.818 10.781 1.00 91.50 104 GLU A N 1
ATOM 825 C CA . GLU A 1 104 ? -9.940 0.413 11.775 1.00 91.50 104 GLU A CA 1
ATOM 826 C C . GLU A 1 104 ? -9.899 -1.118 11.975 1.00 91.50 104 GLU A C 1
ATOM 828 O O . GLU A 1 104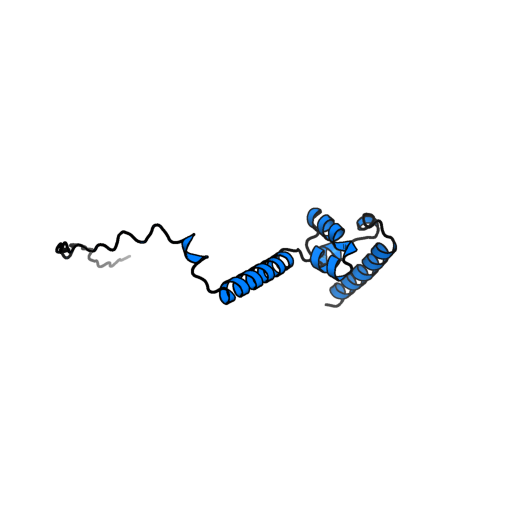 ? -8.823 -1.678 12.182 1.00 91.50 104 GLU A O 1
ATOM 833 N N . GLU A 1 105 ? -11.038 -1.804 11.811 1.00 93.06 105 GLU A N 1
ATOM 834 C CA . GLU A 1 105 ? -11.145 -3.272 11.857 1.00 93.06 105 GLU A CA 1
ATOM 835 C C . GLU A 1 105 ? -10.403 -3.924 10.676 1.00 93.06 105 GLU A C 1
ATOM 837 O O . GLU A 1 105 ? -9.663 -4.893 10.843 1.00 93.06 105 GLU A O 1
ATOM 842 N N . ASP A 1 106 ? -10.519 -3.353 9.471 1.00 93.56 106 ASP A N 1
ATOM 843 C CA . ASP A 1 106 ? -9.859 -3.886 8.272 1.00 93.56 106 ASP A CA 1
ATOM 844 C C . ASP A 1 106 ? -8.323 -3.841 8.341 1.00 93.56 106 ASP A C 1
ATOM 846 O O . ASP A 1 106 ? -7.650 -4.629 7.662 1.00 93.56 106 ASP A O 1
ATOM 850 N N . VAL A 1 107 ? -7.772 -2.920 9.142 1.00 93.75 107 VAL A N 1
ATOM 851 C CA . VAL A 1 107 ? -6.328 -2.711 9.336 1.00 93.75 107 VAL A CA 1
ATOM 852 C C . VAL A 1 107 ? -5.791 -3.292 10.644 1.00 93.75 107 VAL A C 1
ATOM 854 O O . VAL A 1 107 ? -4.622 -3.078 10.960 1.00 93.75 107 VAL A O 1
ATOM 857 N N . GLU A 1 108 ? -6.586 -4.062 11.394 1.00 90.38 108 GLU A N 1
ATOM 858 C CA . GLU A 1 108 ? -6.138 -4.707 12.640 1.00 90.38 108 GLU A CA 1
ATOM 859 C C . GLU A 1 108 ? -4.928 -5.640 12.422 1.00 90.38 108 GLU A C 1
ATOM 861 O O . GLU A 1 108 ? -4.087 -5.794 13.307 1.00 90.38 108 GLU A O 1
ATOM 866 N N . GLY A 1 109 ? -4.765 -6.176 11.205 1.00 88.94 109 GLY A N 1
ATOM 867 C CA . GLY A 1 109 ? -3.578 -6.935 10.791 1.00 88.94 109 GLY A CA 1
ATOM 868 C C . GLY A 1 109 ? -2.255 -6.148 10.822 1.00 88.94 109 GLY A C 1
ATOM 869 O O . GLY A 1 109 ? -1.188 -6.760 10.780 1.00 88.94 109 GLY A O 1
ATOM 870 N N . VAL A 1 110 ? -2.289 -4.814 10.926 1.00 93.94 110 VAL A N 1
ATOM 871 C CA . VAL A 1 110 ? -1.100 -3.977 11.140 1.00 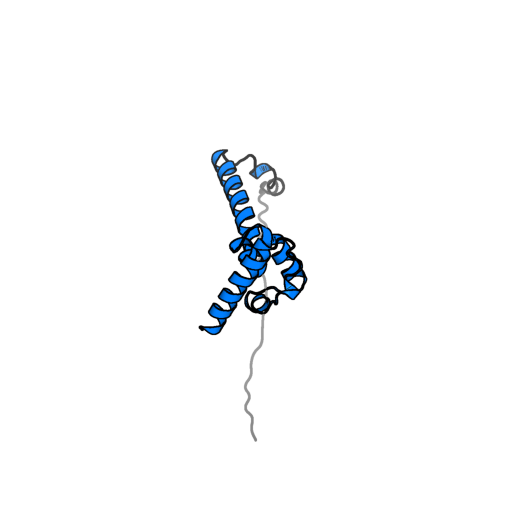93.94 110 VAL A CA 1
ATOM 872 C C . VAL A 1 110 ? -0.794 -3.921 12.640 1.00 93.94 110 VAL A C 1
ATOM 874 O O . VAL A 1 110 ? -1.323 -3.092 13.383 1.00 93.94 110 VAL A O 1
ATOM 877 N N . THR A 1 111 ? 0.083 -4.822 13.092 1.00 92.06 111 THR A N 1
ATOM 878 C CA . THR A 1 111 ? 0.415 -4.999 14.519 1.00 92.06 111 THR A CA 1
ATOM 879 C C . THR A 1 111 ? 1.075 -3.776 15.157 1.00 92.06 111 THR A C 1
ATOM 881 O O . THR A 1 111 ? 0.916 -3.547 16.353 1.00 92.06 111 THR A O 1
ATOM 884 N N . ASP A 1 112 ? 1.815 -2.991 14.372 1.00 94.69 112 ASP A N 1
ATOM 885 C CA . ASP A 1 112 ? 2.443 -1.745 14.812 1.00 94.69 112 ASP A CA 1
ATOM 886 C C . ASP A 1 112 ? 1.396 -0.620 14.908 1.00 94.69 112 ASP A C 1
ATOM 888 O O . ASP A 1 112 ? 0.742 -0.249 13.930 1.00 94.69 112 ASP A O 1
ATOM 892 N N . THR A 1 113 ? 1.221 -0.085 16.117 1.00 94.69 113 THR A N 1
ATOM 893 C CA . THR A 1 113 ? 0.255 0.975 16.422 1.00 94.69 113 THR A CA 1
ATOM 894 C C . THR A 1 113 ? 0.599 2.305 15.751 1.00 94.69 113 THR A C 1
ATOM 896 O O . THR A 1 113 ? -0.316 2.977 15.273 1.00 94.69 113 THR A O 1
ATOM 899 N N . GLU A 1 114 ? 1.876 2.689 15.665 1.00 95.31 114 GLU A N 1
ATOM 900 C CA . GLU A 1 114 ? 2.278 3.939 15.000 1.00 95.31 114 GLU A CA 1
ATOM 901 C C . GLU A 1 114 ? 2.028 3.831 13.493 1.00 95.31 114 GLU A C 1
ATOM 903 O O . GLU A 1 114 ? 1.435 4.720 12.876 1.00 95.31 114 GLU A O 1
ATOM 908 N N . LEU A 1 115 ? 2.386 2.683 12.914 1.00 95.38 115 LEU A N 1
ATOM 909 C CA . LEU A 1 115 ? 2.178 2.390 11.499 1.00 95.38 115 LEU A CA 1
ATOM 910 C C . LEU A 1 115 ? 0.690 2.346 11.114 1.00 95.38 115 LEU A C 1
ATOM 912 O O . LEU A 1 115 ? 0.300 2.833 10.050 1.00 95.38 115 LEU A O 1
ATOM 916 N N . ARG A 1 116 ? -0.155 1.805 11.996 1.00 95.69 116 ARG A N 1
ATOM 917 C CA . ARG A 1 116 ? -1.616 1.782 11.848 1.00 95.69 116 ARG A CA 1
ATOM 918 C C . ARG A 1 116 ? -2.232 3.180 11.959 1.00 95.69 116 ARG A C 1
ATOM 920 O O . ARG A 1 116 ? -3.076 3.527 11.136 1.00 95.69 116 ARG A O 1
ATOM 927 N N . GLN A 1 117 ? -1.780 4.017 12.896 1.00 95.81 117 GLN A N 1
ATOM 928 C CA . GLN A 1 117 ? -2.218 5.419 12.993 1.00 95.81 117 GLN A CA 1
ATOM 929 C C . GLN A 1 117 ? -1.805 6.244 11.763 1.00 95.81 117 GLN A C 1
ATOM 931 O O . GLN A 1 117 ? -2.608 7.028 11.240 1.00 95.81 117 GLN A O 1
ATOM 936 N N . LEU A 1 118 ? -0.587 6.030 11.252 1.00 96.31 118 LEU A N 1
ATOM 937 C CA . LEU A 1 118 ? -0.134 6.604 9.984 1.00 96.31 118 LEU A CA 1
ATOM 938 C C . LEU A 1 118 ? -1.064 6.187 8.836 1.00 96.31 118 LEU A C 1
ATOM 940 O O . LEU A 1 118 ? -1.549 7.054 8.108 1.00 96.31 118 LEU A O 1
ATOM 944 N N . LEU A 1 119 ? -1.375 4.893 8.717 1.00 96.44 119 LEU A N 1
ATOM 945 C CA . LEU A 1 119 ? -2.265 4.362 7.683 1.00 96.44 119 LEU A CA 1
ATOM 946 C C . LEU A 1 119 ? -3.695 4.931 7.768 1.00 96.44 119 LEU A C 1
ATOM 948 O O . LEU A 1 119 ? -4.269 5.318 6.751 1.00 96.44 119 LEU A O 1
ATOM 952 N N . MET A 1 120 ? -4.274 5.048 8.966 1.00 96.12 120 MET A N 1
ATOM 953 C CA . MET A 1 120 ? -5.588 5.688 9.149 1.00 96.12 120 MET A CA 1
ATOM 954 C C . MET A 1 120 ? -5.578 7.166 8.735 1.00 96.12 120 MET A C 1
ATOM 956 O O . MET A 1 120 ? -6.545 7.668 8.149 1.00 96.12 120 MET A O 1
ATOM 960 N N . THR A 1 121 ? -4.461 7.856 8.967 1.00 95.94 121 THR A N 1
ATOM 961 C CA . THR A 1 121 ? -4.265 9.249 8.551 1.00 95.94 121 THR A CA 1
ATOM 962 C C . THR A 1 121 ? -4.130 9.370 7.029 1.00 95.94 121 THR A C 1
ATOM 964 O O . THR A 1 121 ? -4.787 10.221 6.421 1.00 95.94 121 THR A O 1
ATOM 967 N N . THR A 1 122 ? -3.336 8.512 6.377 1.00 96.25 122 THR A N 1
ATOM 968 C CA . THR A 1 122 ? -3.164 8.537 4.913 1.00 96.25 122 THR A CA 1
ATOM 969 C C . THR A 1 122 ? -4.425 8.097 4.172 1.00 96.25 122 THR A C 1
ATOM 971 O O . THR A 1 122 ? -4.785 8.743 3.191 1.00 96.25 122 THR A O 1
ATOM 974 N N . LEU A 1 123 ? -5.170 7.103 4.669 1.00 95.81 123 LEU A N 1
ATOM 975 C CA . LEU A 1 123 ? -6.473 6.722 4.107 1.00 95.81 123 LEU A CA 1
ATOM 976 C C . LEU A 1 123 ? -7.528 7.824 4.268 1.00 95.81 123 LEU A C 1
ATOM 978 O O . LEU A 1 123 ? -8.327 8.053 3.363 1.00 95.81 123 LEU A O 1
ATOM 982 N N . THR A 1 124 ? -7.507 8.574 5.373 1.00 95.06 124 THR A N 1
ATOM 983 C CA . THR A 1 124 ? -8.389 9.743 5.539 1.00 95.06 124 THR A CA 1
ATOM 984 C C . THR A 1 124 ? -8.067 10.843 4.528 1.00 95.06 124 THR A C 1
ATOM 986 O O . THR A 1 124 ? -8.981 11.422 3.941 1.00 95.06 124 THR A O 1
ATOM 989 N N . ARG A 1 125 ? -6.781 11.087 4.244 1.00 94.12 125 ARG A N 1
ATOM 990 C CA . ARG A 1 125 ? -6.372 11.987 3.156 1.00 94.12 125 ARG A CA 1
ATOM 991 C C . ARG A 1 125 ? -6.804 11.471 1.781 1.00 94.12 125 ARG A C 1
ATOM 993 O O . ARG A 1 125 ? -7.379 12.243 1.022 1.00 94.12 125 ARG A O 1
ATOM 1000 N N . LEU A 1 126 ? -6.612 10.180 1.500 1.00 94.94 126 LEU A N 1
ATOM 1001 C CA . LEU A 1 126 ? -7.026 9.542 0.247 1.00 94.94 126 LEU A CA 1
ATOM 1002 C C . LEU A 1 126 ? -8.537 9.698 -0.001 1.00 94.94 126 LEU A C 1
ATOM 1004 O O . LEU A 1 126 ? -8.947 10.073 -1.097 1.00 94.94 126 LEU A O 1
ATOM 1008 N N . ARG A 1 127 ? -9.371 9.502 1.032 1.00 93.88 127 ARG A N 1
ATOM 1009 C CA . ARG A 1 127 ? -10.817 9.790 0.966 1.00 93.88 127 ARG A CA 1
ATOM 1010 C C . ARG A 1 127 ? -11.089 11.244 0.585 1.00 93.88 127 ARG A C 1
ATOM 1012 O O . ARG A 1 127 ? -11.875 11.494 -0.323 1.00 93.88 127 ARG A O 1
ATOM 1019 N N . HIS A 1 128 ? -10.445 12.204 1.251 1.00 92.69 128 HIS A N 1
ATOM 1020 C CA . HIS A 1 128 ? -10.630 13.625 0.939 1.00 92.69 128 HIS A CA 1
ATOM 1021 C C . HIS A 1 128 ? -10.189 13.991 -0.485 1.00 92.69 128 HIS A C 1
ATOM 1023 O O . HIS A 1 128 ? -10.785 14.883 -1.079 1.00 92.69 128 HIS A O 1
ATOM 1029 N N . GLU A 1 129 ? -9.181 13.315 -1.040 1.00 90.81 129 GLU A N 1
ATOM 1030 C CA . GLU A 1 129 ? -8.747 13.506 -2.428 1.00 90.81 129 GLU A CA 1
ATOM 1031 C C . GLU A 1 129 ? -9.800 12.975 -3.424 1.00 90.81 129 GLU A C 1
ATOM 1033 O O . GLU A 1 129 ? -10.116 13.676 -4.385 1.00 90.81 129 GLU A O 1
ATOM 1038 N N . PHE A 1 130 ? -10.441 11.829 -3.149 1.00 86.94 130 PHE A N 1
ATOM 1039 C CA . PHE A 1 130 ? -11.564 11.321 -3.957 1.00 86.94 130 PHE A CA 1
ATOM 1040 C C . PHE A 1 130 ? -12.831 12.192 -3.891 1.00 86.94 130 PHE A C 1
ATOM 1042 O O . PHE A 1 130 ? -13.502 12.352 -4.904 1.00 86.94 130 PHE A O 1
ATOM 1049 N N . PHE A 1 131 ? -13.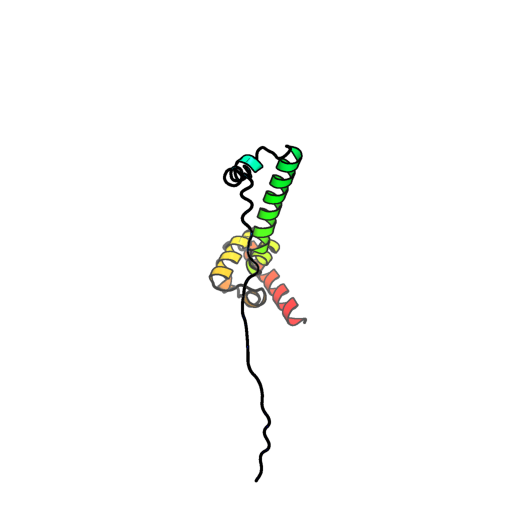167 12.767 -2.731 1.00 80.56 131 PHE A N 1
ATOM 1050 C CA . PHE A 1 131 ? -14.374 13.598 -2.557 1.00 80.56 131 PHE A CA 1
ATOM 1051 C C . PHE A 1 131 ? -14.197 15.079 -2.947 1.00 80.56 131 PHE A C 1
ATOM 1053 O O . PHE A 1 131 ? -15.104 15.882 -2.725 1.00 80.56 131 PHE A O 1
ATOM 1060 N N . ARG A 1 132 ? -13.034 15.464 -3.490 1.00 77.69 132 ARG A N 1
ATOM 1061 C CA . ARG A 1 132 ? -12.744 16.838 -3.942 1.00 77.69 132 ARG A CA 1
ATOM 1062 C C . ARG A 1 132 ? -12.726 16.991 -5.472 1.00 77.69 132 ARG A C 1
ATOM 1064 O O . ARG A 1 132 ? -12.583 18.119 -5.946 1.00 77.69 132 ARG A O 1
ATOM 1071 N N . MET A 1 133 ? -12.852 15.889 -6.216 1.00 54.06 133 MET A N 1
ATOM 1072 C CA . MET A 1 133 ? -13.093 15.881 -7.667 1.00 54.06 133 MET A CA 1
ATOM 1073 C C . MET A 1 133 ? -14.593 15.914 -7.973 1.00 54.06 133 MET A C 1
ATOM 1075 O O . MET A 1 133 ? -14.939 16.564 -8.982 1.00 54.06 133 MET A O 1
#

Radius of gyration: 33.26 Å; chains: 1; bounding box: 77×43×85 Å

Sequence (133 aa):
MKTVTTTGPRATVPVKPERKASVEDDPQVRQYKKTEDAREEAMSPRVRRRLSNAQESATIFNFVCEQGEVIQWMTACHPGLTEFGRDLERRGYRTLSSIAFLTEEDVEGVTDTELRQLLMTTLTRLRHEFFRM

Secondary structure (DSSP, 8-state):
--------------------------TTTTSTTS-STHHHHTS-HHHHHHHHHHHHHHHHHHHHHHS-HHHHHHHHH-GGGHHHHHHHHHHT--SHHHHTT--TTTTTT---HHHHHHHHHHHHHHHHHHTT-

pLDDT: mean 74.19, std 22.78, range [34.03, 96.44]

Foldseek 3Di:
DDDDDDDDDDDDDDDDDDDDDDPDDDPPPPPPPPPDVVVQVPDDPVRVVVVVVVVVVVVVVVVLVPDAPQLNVLVVLPVLCNVVSVVCVVVVQRDLVSCLPDDLVNCVVVVDPVSSVSVVVVSPVSVVVVVVD